Protein AF-A0A7W8NUA7-F1 (afdb_monomer)

Nearest PDB structures (foldseek):
  2x48-assembly1_A  TM=6.289E-01  e=4.827E-01  Sulfolobus islandicus rod-shaped virus 1
  8pd5-assembly1_A  TM=3.411E-01  e=4.342E-02  Strongylocentrotus purpuratus
  8pdv-assembly1_A  TM=3.428E-01  e=5.867E-02  Strongylocentrotus purpuratus
  3mdp-assembly1_A-2  TM=3.548E-01  e=7.464E-02  Geobacter metallireducens GS-15
  3dte-assembly1_A  TM=4.469E-01  e=8.179E+00  Deinococcus deserti

Solvent-accessible surface area (backbone atoms only — not comparable to full-atom values): 7812 Å² total; per-residue (Å²): 135,88,81,82,76,88,41,76,46,66,65,60,66,47,31,31,30,28,71,32,50,33,38,38,40,36,22,85,35,41,66,45,75,41,48,49,79,39,44,46,49,13,52,81,73,46,64,60,78,59,46,72,50,29,42,73,75,49,31,33,40,41,90,84,36,40,71,42,83,48,84,64,48,77,66,36,46,60,60,43,48,51,59,50,52,53,40,48,35,57,31,77,57,68,68,61,24,50,53,60,46,50,75,75,40,76,59,70,85,49,55,58,59,61,52,13,61,72,34,71,47,58,46,71,67,42,61,75,53,46,71,79,70,37,77,78,83,128

Organism: NCBI:txid1141878

Foldseek 3Di:
DDDDDWAFDDDLQAKKAWQAAWKWFQAPQGIQIDHHPAIRQGPVLADVVLCVNRHGDGMTGDVPIDMDGDHDDPVSRVVNRVSSLQSNLQTDDPLSSLVSVLVVDPLQPDDLVVSCVSSVHDSVSSVVNVVVSHDDDD

Structure (mmCIF, N/CA/C/O backbone):
data_AF-A0A7W8NUA7-F1
#
_entry.id   AF-A0A7W8NUA7-F1
#
loop_
_atom_site.group_PDB
_atom_site.id
_atom_site.type_symbol
_atom_site.label_atom_id
_atom_site.label_alt_id
_atom_site.label_comp_id
_atom_site.label_asym_id
_atom_site.label_entity_id
_atom_site.label_seq_id
_atom_site.pdbx_PDB_ins_code
_atom_site.Cartn_x
_atom_site.Cartn_y
_atom_site.Cartn_z
_atom_site.occupancy
_atom_site.B_iso_or_equiv
_atom_site.auth_seq_id
_atom_site.auth_comp_id
_atom_site.auth_asym_id
_atom_site.auth_atom_id
_atom_site.pdbx_PDB_model_num
ATOM 1 N N . MET A 1 1 ? 18.998 -2.560 30.517 1.00 49.78 1 MET A N 1
ATOM 2 C CA . MET A 1 1 ? 18.639 -2.975 29.144 1.00 49.78 1 MET A CA 1
ATOM 3 C C . MET A 1 1 ? 17.121 -2.958 29.058 1.00 49.78 1 MET A C 1
ATOM 5 O O . MET A 1 1 ? 16.488 -3.755 29.736 1.00 49.78 1 MET A O 1
ATOM 9 N N . ILE A 1 2 ? 16.536 -1.976 28.369 1.00 57.03 2 ILE A N 1
ATOM 10 C CA . ILE A 1 2 ? 15.077 -1.869 28.232 1.00 57.03 2 ILE A CA 1
ATOM 11 C C . ILE A 1 2 ? 14.683 -2.747 27.043 1.00 57.03 2 ILE A C 1
ATOM 13 O O . ILE A 1 2 ? 15.066 -2.461 25.914 1.00 57.03 2 ILE A O 1
ATOM 17 N N . TYR A 1 3 ? 13.970 -3.840 27.306 1.00 53.41 3 TYR A N 1
ATOM 18 C CA . TYR A 1 3 ? 13.372 -4.661 26.257 1.00 53.41 3 TYR A CA 1
ATOM 19 C C . TYR A 1 3 ? 12.053 -4.012 25.839 1.00 53.41 3 TYR A C 1
ATOM 21 O O . TYR A 1 3 ? 11.083 -4.022 26.597 1.00 53.41 3 TYR A O 1
ATOM 29 N N . HIS A 1 4 ? 12.012 -3.433 24.642 1.00 66.69 4 HIS A N 1
ATOM 30 C CA . HIS A 1 4 ? 10.757 -2.987 24.049 1.00 66.69 4 HIS A CA 1
ATOM 31 C C . HIS A 1 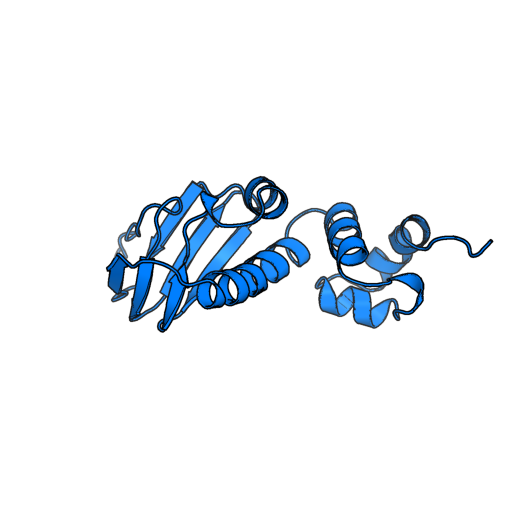4 ? 9.972 -4.228 23.606 1.00 66.69 4 HIS A C 1
ATOM 33 O O . HIS A 1 4 ? 10.395 -4.947 22.704 1.00 66.69 4 HIS A O 1
ATOM 39 N N . ARG A 1 5 ? 8.855 -4.523 24.283 1.00 77.88 5 ARG A N 1
ATOM 40 C CA . ARG A 1 5 ? 7.931 -5.584 23.859 1.00 77.88 5 ARG A CA 1
ATOM 41 C C . ARG A 1 5 ? 7.249 -5.167 22.558 1.00 77.88 5 ARG A C 1
ATOM 43 O O . ARG A 1 5 ? 6.735 -4.053 22.478 1.00 77.88 5 ARG A O 1
ATOM 50 N N . VAL A 1 6 ? 7.208 -6.083 21.592 1.00 83.81 6 VAL A N 1
ATOM 51 C CA . VAL A 1 6 ? 6.375 -5.952 20.390 1.00 83.81 6 VAL A CA 1
ATOM 52 C C . VAL A 1 6 ? 4.919 -5.796 20.829 1.00 83.81 6 VAL A C 1
ATOM 54 O O . VAL A 1 6 ? 4.435 -6.560 21.669 1.00 83.81 6 VAL A O 1
ATOM 57 N N . GLN A 1 7 ? 4.243 -4.779 20.300 1.00 91.50 7 GLN A N 1
ATOM 58 C CA . GLN A 1 7 ? 2.815 -4.560 20.502 1.00 91.50 7 GLN A CA 1
ATOM 59 C C . GLN A 1 7 ? 2.090 -4.971 19.224 1.00 91.50 7 GLN A C 1
ATOM 61 O O . GLN A 1 7 ? 2.269 -4.337 18.187 1.00 91.50 7 GLN A O 1
ATOM 66 N N . TYR A 1 8 ? 1.293 -6.035 19.300 1.00 94.31 8 TYR A N 1
ATOM 67 C CA . TYR A 1 8 ? 0.449 -6.464 18.187 1.00 94.31 8 TYR A CA 1
ATOM 68 C C . TYR A 1 8 ? -0.691 -5.466 17.967 1.00 94.31 8 TYR A C 1
ATOM 70 O O . TYR A 1 8 ? -1.241 -4.921 18.929 1.00 94.31 8 TYR A O 1
ATOM 78 N N . GLY A 1 9 ? -1.007 -5.206 16.702 1.00 94.75 9 GLY A N 1
ATOM 79 C CA . GLY A 1 9 ? -2.116 -4.347 16.302 1.00 94.75 9 GLY A CA 1
ATOM 80 C C . GLY A 1 9 ? -3.408 -5.120 16.015 1.00 94.75 9 GLY A C 1
ATOM 81 O O . GLY A 1 9 ? -3.515 -6.303 16.339 1.00 94.75 9 GLY A O 1
ATOM 82 N N . PRO A 1 10 ? -4.414 -4.444 15.429 1.00 96.06 10 PRO A N 1
ATOM 83 C CA . PRO A 1 10 ? -5.658 -5.068 14.977 1.00 96.06 10 PRO A CA 1
ATOM 84 C C . PRO A 1 10 ? -5.435 -6.103 13.868 1.00 96.06 10 PRO A C 1
ATOM 86 O O . PRO A 1 10 ? -4.440 -6.037 13.146 1.00 96.06 10 PRO A O 1
ATOM 89 N N . ASP A 1 11 ? -6.390 -7.012 13.675 1.00 96.44 11 ASP A N 1
ATOM 90 C CA . ASP A 1 11 ? -6.373 -7.903 12.514 1.00 96.44 11 ASP A CA 1
ATOM 91 C C . ASP A 1 11 ? -6.401 -7.077 11.216 1.00 96.44 11 ASP A C 1
ATOM 93 O O . ASP A 1 11 ? -7.219 -6.169 11.053 1.00 96.44 11 ASP A O 1
ATOM 97 N N . ALA A 1 12 ? -5.493 -7.378 10.286 1.00 95.94 12 ALA A N 1
ATOM 98 C CA . ALA A 1 12 ? -5.426 -6.705 8.996 1.00 95.94 12 ALA A CA 1
ATOM 99 C C . ALA A 1 12 ? -6.629 -7.040 8.094 1.00 95.94 12 ALA A C 1
ATOM 101 O O . ALA A 1 12 ? -6.848 -6.344 7.100 1.00 95.94 12 ALA A O 1
ATOM 102 N N . SER A 1 13 ? -7.422 -8.073 8.399 1.00 96.38 13 SER A N 1
ATOM 103 C CA . SER A 1 13 ? -8.692 -8.318 7.709 1.00 96.38 13 SER A CA 1
ATOM 104 C C . SER A 1 13 ? -9.778 -7.318 8.076 1.00 96.38 13 SER A C 1
ATOM 106 O O . SER A 1 13 ? -10.701 -7.120 7.284 1.00 96.38 13 SER A O 1
ATOM 108 N N . ASP A 1 14 ? -9.659 -6.688 9.243 1.00 97.00 14 ASP A N 1
ATOM 109 C CA . ASP A 1 14 ? -10.693 -5.842 9.816 1.00 97.00 14 ASP A CA 1
ATOM 110 C C . ASP A 1 14 ? -10.426 -4.363 9.539 1.00 97.00 14 ASP A C 1
ATOM 112 O O . ASP A 1 14 ? -9.289 -3.917 9.376 1.00 97.00 14 ASP A O 1
ATOM 116 N N . SER A 1 15 ? -11.502 -3.581 9.496 1.00 97.81 15 SER A N 1
ATOM 117 C CA . SER A 1 15 ? -11.422 -2.138 9.293 1.00 97.81 15 SER A CA 1
ATOM 118 C C . SER A 1 15 ? -11.127 -1.412 10.610 1.00 97.81 15 SER A C 1
ATOM 120 O O . SER A 1 15 ? -11.810 -1.615 11.620 1.00 97.81 15 SER A O 1
ATOM 122 N N . PHE A 1 16 ? -10.127 -0.531 10.605 1.00 98.31 16 PHE A N 1
ATOM 123 C CA . PHE A 1 16 ? -9.749 0.271 11.767 1.00 98.31 16 PHE A CA 1
ATOM 124 C C . PHE A 1 16 ? -9.151 1.624 11.378 1.00 98.31 16 PHE A C 1
ATOM 126 O O . PHE A 1 16 ? -8.553 1.797 10.321 1.00 98.31 16 PHE A O 1
ATOM 133 N N . MET A 1 17 ? -9.255 2.590 12.286 1.00 98.19 17 MET A N 1
ATOM 134 C CA . MET A 1 17 ? -8.611 3.895 12.182 1.00 98.19 17 MET A CA 1
ATOM 135 C C . MET A 1 17 ? -7.411 3.967 13.120 1.00 98.19 17 MET A C 1
ATOM 137 O O . MET A 1 17 ? -7.497 3.561 14.283 1.00 98.19 17 MET A O 1
ATOM 141 N N . VAL A 1 18 ? -6.310 4.548 12.650 1.00 98.12 18 VAL A N 1
ATOM 142 C CA . VAL A 1 18 ? -5.180 4.918 13.506 1.00 98.12 18 VAL A CA 1
ATOM 143 C C . VAL A 1 18 ? -5.508 6.242 14.193 1.00 98.12 18 VAL A C 1
ATOM 145 O O . VAL A 1 18 ? -5.506 7.300 13.572 1.00 98.12 18 VAL A O 1
ATOM 148 N N . VAL A 1 19 ? -5.806 6.201 15.490 1.00 98.06 19 VAL A N 1
ATOM 149 C CA . VAL A 1 19 ? -6.134 7.391 16.294 1.00 98.06 19 VAL A CA 1
ATOM 150 C C . VAL A 1 19 ? -4.866 8.163 16.660 1.00 98.06 19 VAL A C 1
ATOM 152 O O . VAL A 1 19 ? -4.851 9.390 16.656 1.00 98.06 19 VAL A O 1
ATOM 155 N N . GLN A 1 20 ? -3.796 7.445 16.999 1.00 98.00 20 GLN A N 1
ATOM 156 C CA . GLN A 1 20 ? -2.528 8.018 17.443 1.00 98.00 20 GLN A CA 1
ATOM 157 C C . GLN A 1 20 ? -1.373 7.085 17.074 1.00 98.00 20 GLN A C 1
ATOM 159 O O . GLN A 1 20 ? -1.548 5.868 17.065 1.00 98.00 20 GLN A O 1
ATOM 164 N N . GLY A 1 21 ? -0.187 7.650 16.832 1.00 96.81 21 GLY A N 1
ATOM 165 C CA . GLY A 1 21 ? 1.020 6.885 16.518 1.00 96.81 21 GLY A CA 1
ATOM 166 C C . GLY A 1 21 ? 1.004 6.332 15.095 1.00 96.81 21 GLY A C 1
ATOM 167 O O . GLY A 1 21 ? 0.539 7.003 14.172 1.00 96.81 21 GLY A O 1
ATOM 168 N N . MET A 1 22 ? 1.554 5.130 14.922 1.00 97.69 22 MET A N 1
ATOM 169 C CA . MET A 1 22 ? 1.622 4.427 13.644 1.00 97.69 22 MET A 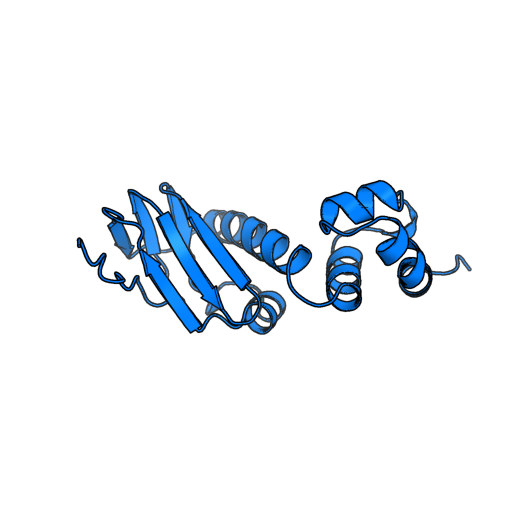CA 1
ATOM 170 C C . MET A 1 22 ? 1.272 2.947 13.805 1.00 97.69 22 MET A C 1
ATOM 172 O O . MET A 1 22 ? 1.547 2.339 14.844 1.00 97.69 22 MET A O 1
ATOM 176 N N . VAL A 1 23 ? 0.720 2.370 12.742 1.00 97.81 23 VAL A N 1
ATOM 177 C CA . VAL A 1 23 ? 0.526 0.926 12.581 1.00 97.81 23 VAL A CA 1
ATOM 178 C C . VAL A 1 23 ? 1.361 0.457 11.399 1.00 97.81 23 VAL A C 1
ATOM 180 O O . VAL A 1 23 ? 1.312 1.064 10.332 1.00 97.81 23 VAL A O 1
ATOM 183 N N . ALA A 1 24 ? 2.125 -0.612 11.578 1.00 97.38 24 ALA A N 1
ATOM 184 C CA . ALA A 1 24 ? 2.805 -1.311 10.500 1.00 97.38 24 ALA A CA 1
ATOM 185 C C . ALA A 1 24 ? 2.009 -2.570 10.153 1.00 97.38 24 ALA A C 1
ATOM 187 O O . ALA A 1 24 ? 1.818 -3.428 11.010 1.00 97.38 24 ALA A O 1
ATOM 188 N N . LEU A 1 25 ? 1.547 -2.680 8.912 1.00 97.31 25 LEU A N 1
ATOM 189 C CA . LEU A 1 25 ? 0.988 -3.904 8.348 1.00 97.31 25 LEU A CA 1
ATOM 190 C C . LEU A 1 25 ? 2.120 -4.659 7.664 1.00 97.31 25 LEU A C 1
ATOM 192 O O . LEU A 1 25 ? 2.721 -4.141 6.722 1.00 97.31 25 LEU A O 1
ATOM 196 N N . ILE A 1 26 ? 2.440 -5.845 8.162 1.00 95.69 26 ILE A N 1
ATOM 197 C CA . ILE A 1 26 ? 3.622 -6.608 7.770 1.00 95.69 26 ILE A CA 1
ATOM 198 C C . ILE A 1 26 ? 3.169 -7.810 6.958 1.00 95.69 26 ILE A C 1
ATOM 200 O O . ILE A 1 26 ? 2.372 -8.620 7.429 1.00 95.69 26 ILE A O 1
ATOM 204 N N . GLY A 1 27 ? 3.700 -7.934 5.749 1.00 94.00 27 GLY A N 1
ATOM 205 C CA . GLY A 1 27 ? 3.559 -9.119 4.921 1.00 94.00 27 GLY A CA 1
ATOM 206 C C . GLY A 1 27 ? 4.874 -9.514 4.265 1.00 94.00 27 GLY A C 1
ATOM 207 O O . GLY A 1 27 ? 5.858 -8.770 4.311 1.00 94.00 27 GLY A O 1
ATOM 208 N N . GLU A 1 28 ? 4.897 -10.690 3.644 1.00 90.44 28 GLU A N 1
ATOM 209 C CA . GLU A 1 28 ? 6.095 -11.206 2.964 1.00 90.44 28 GLU A CA 1
ATOM 210 C C . GLU A 1 28 ? 6.524 -10.304 1.798 1.00 90.44 28 GLU A C 1
ATOM 212 O O . GLU A 1 28 ? 7.715 -10.109 1.546 1.00 90.44 28 GLU A O 1
ATOM 217 N N . GLY A 1 29 ? 5.550 -9.684 1.129 1.00 88.19 29 GLY A N 1
ATOM 218 C CA . GLY A 1 29 ? 5.775 -8.724 0.056 1.00 88.19 29 GLY A CA 1
ATOM 219 C C . GLY A 1 29 ? 6.184 -7.335 0.530 1.00 88.19 29 GLY A C 1
ATOM 220 O O . GLY A 1 29 ? 6.495 -6.484 -0.301 1.00 88.19 29 GLY A O 1
ATOM 221 N N . GLY A 1 30 ? 6.193 -7.064 1.836 1.00 91.38 30 GLY A N 1
ATOM 222 C CA . GLY A 1 30 ? 6.664 -5.808 2.409 1.00 91.38 30 GLY A CA 1
ATOM 223 C C . GLY A 1 30 ? 5.762 -5.245 3.500 1.00 91.38 30 GLY A C 1
ATOM 224 O O . GLY A 1 30 ? 4.816 -5.875 3.965 1.00 91.38 30 GLY A O 1
ATOM 225 N N . THR A 1 31 ? 6.079 -4.022 3.921 1.00 94.69 31 THR A N 1
ATOM 226 C CA . THR A 1 31 ? 5.404 -3.360 5.039 1.00 94.69 31 THR A CA 1
ATOM 227 C C . THR A 1 31 ? 4.681 -2.109 4.572 1.00 94.69 31 THR A C 1
ATOM 229 O O . THR A 1 31 ? 5.287 -1.241 3.948 1.00 94.69 31 THR A O 1
ATOM 232 N N . VAL A 1 32 ? 3.399 -1.990 4.916 1.00 96.19 32 VAL A N 1
ATOM 233 C CA . VAL A 1 32 ? 2.616 -0.763 4.733 1.00 96.19 32 VAL A CA 1
ATOM 234 C C . VAL A 1 32 ? 2.508 -0.056 6.077 1.00 96.19 32 VAL A C 1
ATOM 236 O O . VAL A 1 32 ? 2.023 -0.630 7.049 1.00 96.19 32 VAL A O 1
ATOM 239 N N . THR A 1 33 ? 2.941 1.200 6.138 1.00 96.50 33 THR A N 1
ATOM 240 C CA . THR A 1 33 ? 2.884 2.000 7.368 1.00 96.50 33 THR A CA 1
ATOM 241 C C . THR A 1 33 ? 1.730 2.989 7.309 1.00 96.50 33 THR A C 1
ATOM 243 O O . THR A 1 33 ? 1.633 3.788 6.378 1.00 96.50 33 THR A O 1
ATOM 246 N N . LEU A 1 34 ? 0.884 2.967 8.336 1.00 96.94 34 LEU A N 1
ATOM 247 C CA . LEU A 1 34 ? -0.293 3.813 8.476 1.00 96.94 34 LEU A CA 1
ATOM 248 C C . LEU A 1 34 ? -0.082 4.804 9.631 1.00 96.94 34 LEU A C 1
ATOM 250 O O . LEU A 1 34 ? -0.034 4.382 10.791 1.00 96.94 34 LEU A O 1
ATOM 254 N N . PRO A 1 35 ? 0.072 6.109 9.357 1.00 97.44 35 PRO A N 1
ATOM 255 C CA . PRO A 1 35 ? 0.118 7.126 10.401 1.00 97.44 35 PRO A CA 1
ATOM 256 C C . PRO A 1 35 ? -1.272 7.434 10.974 1.00 97.44 35 PRO A C 1
ATOM 258 O O . PRO A 1 35 ? -2.301 7.064 10.407 1.00 97.44 35 PRO A O 1
ATOM 261 N N . ALA A 1 36 ? -1.293 8.158 12.095 1.00 97.56 36 ALA A N 1
ATOM 262 C CA . ALA A 1 36 ? -2.516 8.697 12.682 1.00 97.56 36 ALA A CA 1
ATOM 263 C C . ALA A 1 36 ? -3.374 9.461 11.656 1.00 97.56 36 ALA A C 1
ATOM 265 O O . ALA A 1 36 ? -2.858 10.204 10.821 1.00 97.56 36 ALA A O 1
ATOM 266 N N . GLY A 1 37 ? -4.690 9.278 11.748 1.00 96.50 37 GLY A N 1
ATOM 267 C CA . GLY A 1 37 ? -5.682 9.827 10.824 1.00 96.50 37 GLY A CA 1
ATOM 268 C C . GLY A 1 37 ? -5.986 8.935 9.619 1.00 96.50 37 GLY A C 1
ATOM 269 O O . GLY A 1 37 ? -6.953 9.206 8.915 1.00 96.50 37 GLY A O 1
ATOM 270 N N . ILE A 1 38 ? -5.212 7.870 9.383 1.00 97.12 38 ILE A N 1
ATOM 271 C CA . ILE A 1 38 ? -5.481 6.928 8.292 1.00 97.12 38 ILE A CA 1
ATOM 272 C C . ILE A 1 38 ? -6.442 5.831 8.742 1.00 97.12 38 ILE A C 1
ATOM 274 O O . ILE A 1 38 ? -6.334 5.285 9.844 1.00 97.12 38 ILE A O 1
ATOM 278 N N . VAL A 1 39 ? -7.366 5.497 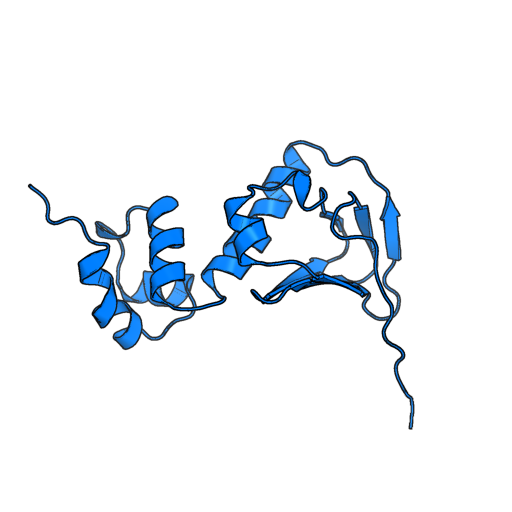7.845 1.00 98.00 39 VAL A N 1
ATOM 279 C CA . VAL A 1 39 ? -8.249 4.340 7.948 1.00 98.00 39 VAL A CA 1
ATOM 280 C C . VAL A 1 39 ? -7.675 3.205 7.109 1.00 98.00 39 VAL A C 1
ATOM 282 O O . VAL A 1 39 ? -7.399 3.367 5.922 1.00 98.00 39 VAL A O 1
ATOM 285 N N . TRP A 1 40 ? -7.505 2.046 7.736 1.00 97.88 40 TRP A N 1
ATOM 286 C CA . TRP A 1 40 ? -7.342 0.782 7.040 1.00 97.88 40 TRP A CA 1
ATOM 287 C C . TRP A 1 40 ? -8.725 0.172 6.810 1.00 97.88 40 TRP A C 1
ATOM 289 O O . TRP A 1 40 ? -9.431 -0.075 7.787 1.00 97.88 40 TRP A O 1
ATOM 299 N N . PRO A 1 41 ? -9.132 -0.097 5.561 1.00 97.69 41 PRO A N 1
ATOM 300 C CA . PRO A 1 41 ? -10.471 -0.598 5.268 1.00 97.69 41 PRO A CA 1
ATOM 301 C C . PRO A 1 41 ? -10.637 -2.108 5.490 1.00 97.69 41 PRO A C 1
ATOM 303 O O . PRO A 1 41 ? -11.728 -2.637 5.285 1.00 97.69 41 PRO A O 1
ATOM 306 N N . GLY A 1 42 ? -9.571 -2.804 5.891 1.00 97.12 42 GLY A N 1
ATOM 307 C CA . GLY A 1 42 ? -9.501 -4.261 5.888 1.00 97.12 42 GLY A CA 1
ATOM 308 C C . GLY A 1 42 ? -8.988 -4.791 4.548 1.00 97.12 42 GLY A C 1
ATOM 309 O O . GLY A 1 42 ? -9.351 -4.299 3.477 1.00 97.12 42 GLY A O 1
ATOM 310 N N . SER A 1 43 ? -8.146 -5.823 4.592 1.00 96.31 43 SER A N 1
ATOM 311 C CA . SER A 1 43 ? -7.501 -6.394 3.400 1.00 96.31 43 SER A CA 1
ATOM 312 C C . SER A 1 43 ? -8.507 -6.887 2.357 1.00 96.31 43 SER A C 1
ATOM 314 O O . SER A 1 43 ? -8.291 -6.733 1.160 1.00 96.31 43 SER A O 1
ATOM 316 N N . ARG A 1 44 ? -9.656 -7.408 2.798 1.00 95.25 44 ARG A N 1
ATOM 317 C CA . ARG A 1 44 ? -10.719 -7.919 1.915 1.00 95.25 44 ARG A CA 1
ATOM 318 C C . ARG A 1 44 ? -11.422 -6.840 1.095 1.00 95.25 44 ARG A C 1
ATOM 320 O O . ARG A 1 44 ? -12.090 -7.173 0.123 1.00 95.25 44 ARG A O 1
ATOM 327 N N . ALA A 1 45 ? -11.317 -5.578 1.501 1.00 95.38 45 ALA A N 1
ATOM 328 C CA . ALA A 1 45 ? -11.932 -4.466 0.790 1.00 95.38 45 ALA A CA 1
ATOM 329 C C . ALA A 1 45 ? -11.005 -3.872 -0.288 1.00 95.38 45 ALA A C 1
ATOM 331 O O . ALA A 1 45 ? -11.438 -3.046 -1.090 1.00 95.38 45 ALA A O 1
ATOM 332 N N . LEU A 1 46 ? -9.738 -4.295 -0.324 1.00 94.62 46 LEU A N 1
ATOM 333 C CA . LEU A 1 46 ? -8.753 -3.869 -1.312 1.00 94.62 46 LEU A CA 1
ATOM 334 C C . LEU A 1 46 ? -8.698 -4.841 -2.504 1.00 94.62 46 LEU A C 1
ATOM 336 O O . LEU A 1 46 ? -9.110 -5.996 -2.379 1.00 94.62 46 LEU A O 1
ATOM 340 N N . PRO A 1 47 ? -8.167 -4.408 -3.665 1.00 93.06 47 PRO A N 1
ATOM 341 C CA . PRO A 1 47 ? -7.959 -5.295 -4.806 1.00 93.06 47 PRO A CA 1
ATOM 342 C C . PRO A 1 47 ? -7.139 -6.533 -4.422 1.00 93.06 47 PRO A C 1
ATOM 344 O O . PRO A 1 47 ? -6.038 -6.405 -3.878 1.00 93.06 47 PRO A O 1
ATOM 347 N N . SER A 1 48 ? -7.648 -7.727 -4.744 1.00 92.25 48 SER A N 1
ATOM 348 C CA . SER A 1 48 ? -6.988 -8.994 -4.396 1.00 92.25 48 SER A CA 1
ATOM 349 C C . SER A 1 48 ? -5.578 -9.077 -4.972 1.00 92.25 48 SER A C 1
ATOM 351 O O . SER A 1 48 ? -4.662 -9.481 -4.271 1.00 92.25 48 SER A O 1
ATOM 353 N N . SER A 1 49 ? -5.370 -8.563 -6.188 1.00 89.44 49 SER A N 1
ATOM 354 C CA . SER A 1 49 ? -4.053 -8.516 -6.825 1.00 89.44 49 SER A CA 1
ATOM 355 C C . SER A 1 49 ? -3.003 -7.776 -5.995 1.00 89.44 49 SER A C 1
ATOM 357 O O . SER A 1 49 ? -1.839 -8.156 -6.040 1.00 89.44 49 SER A O 1
ATOM 359 N N . LEU A 1 50 ? -3.378 -6.745 -5.231 1.00 90.50 50 LEU A N 1
ATOM 360 C CA . LEU A 1 50 ? -2.457 -6.036 -4.337 1.00 90.50 50 LEU A CA 1
ATOM 361 C C . LEU A 1 50 ? -2.223 -6.816 -3.038 1.00 90.50 50 LEU A C 1
ATOM 363 O O . LEU A 1 50 ? -1.105 -6.840 -2.524 1.00 90.50 50 LEU A O 1
ATOM 367 N N . MET A 1 51 ? -3.262 -7.460 -2.504 1.00 93.94 51 MET A N 1
ATOM 368 C CA . MET A 1 51 ? -3.164 -8.234 -1.262 1.00 93.94 51 MET A CA 1
ATOM 369 C C . MET A 1 51 ? -2.380 -9.534 -1.444 1.00 93.94 51 MET A C 1
ATOM 371 O O . MET A 1 51 ? -1.564 -9.860 -0.586 1.00 93.94 51 MET A O 1
ATOM 375 N N . ASP A 1 52 ? -2.549 -10.214 -2.577 1.00 91.88 52 ASP A N 1
ATOM 376 C CA . ASP A 1 52 ? -1.794 -11.416 -2.951 1.00 91.88 52 ASP A CA 1
ATOM 377 C C . ASP A 1 52 ? -0.292 -11.130 -3.076 1.00 91.88 52 ASP A C 1
ATOM 379 O O . ASP A 1 52 ? 0.537 -12.015 -2.867 1.00 91.88 52 ASP A O 1
ATOM 383 N N . GLN A 1 53 ? 0.063 -9.884 -3.405 1.00 89.62 53 GLN A N 1
ATOM 384 C CA . GLN A 1 53 ? 1.448 -9.430 -3.489 1.00 89.62 53 GLN A CA 1
ATOM 385 C C . GLN A 1 53 ? 2.013 -9.043 -2.131 1.00 89.62 53 GLN A C 1
ATOM 387 O O . GLN A 1 53 ? 3.146 -9.398 -1.832 1.00 89.62 53 GLN A O 1
ATOM 392 N N . LEU A 1 54 ? 1.250 -8.314 -1.310 1.00 91.50 54 LEU A N 1
ATOM 393 C CA . LEU A 1 54 ? 1.701 -7.945 0.030 1.00 91.50 54 LEU A CA 1
ATOM 394 C C . LEU A 1 54 ? 1.805 -9.154 0.959 1.00 91.50 54 LEU A C 1
ATOM 396 O O . LEU A 1 54 ? 2.725 -9.188 1.770 1.00 91.50 54 LEU A O 1
ATOM 400 N N . GLN A 1 55 ? 0.887 -10.120 0.842 1.00 93.00 55 GLN A N 1
ATOM 401 C CA . GLN A 1 55 ? 0.802 -11.303 1.706 1.00 93.00 55 GLN A CA 1
ATOM 402 C C . GLN A 1 55 ? 0.850 -10.917 3.187 1.00 93.00 55 GLN A C 1
ATOM 404 O O . GLN A 1 55 ? 1.751 -11.313 3.925 1.00 93.00 55 GLN A O 1
ATOM 409 N N . LEU A 1 56 ? -0.089 -10.055 3.595 1.00 94.38 56 LEU A N 1
ATOM 410 C CA . LEU A 1 56 ? -0.161 -9.545 4.963 1.00 94.38 56 LEU A CA 1
ATOM 411 C C . LEU A 1 56 ? -0.304 -10.701 5.958 1.00 94.38 56 LEU A C 1
ATOM 413 O O . LEU A 1 56 ? -1.228 -11.505 5.852 1.00 94.38 56 LEU A O 1
ATOM 417 N N . ALA A 1 57 ? 0.604 -10.746 6.926 1.00 94.00 57 ALA A N 1
ATOM 418 C CA . ALA A 1 57 ? 0.671 -11.771 7.957 1.00 94.00 57 ALA A CA 1
ATOM 419 C C . ALA A 1 57 ? 0.237 -11.225 9.320 1.00 94.00 57 ALA A C 1
ATOM 421 O O . ALA A 1 57 ? -0.501 -11.884 10.047 1.00 94.00 57 ALA A O 1
ATOM 422 N N . GLU A 1 58 ? 0.676 -10.014 9.669 1.00 95.38 58 GLU A N 1
ATOM 423 C CA . GLU A 1 58 ? 0.387 -9.421 10.973 1.00 95.38 58 GLU A CA 1
ATOM 424 C C . GLU A 1 58 ? 0.369 -7.891 10.934 1.00 95.38 58 GLU A C 1
ATOM 426 O O . GLU A 1 58 ? 0.746 -7.253 9.947 1.00 95.38 58 GLU A O 1
ATOM 431 N N . SER A 1 59 ? -0.051 -7.290 12.046 1.00 97.25 59 SER A N 1
ATOM 432 C CA . SER A 1 59 ? 0.092 -5.861 12.280 1.00 97.25 59 SER A CA 1
ATOM 433 C C . SER A 1 59 ? 0.813 -5.587 13.597 1.00 97.25 59 SER A C 1
ATOM 435 O O . SER A 1 59 ? 0.672 -6.312 14.586 1.00 97.25 59 SER A O 1
ATOM 437 N N . GLN A 1 60 ? 1.588 -4.507 13.616 1.00 97.56 60 GLN A N 1
ATOM 438 C CA . GLN A 1 60 ? 2.321 -4.047 14.787 1.00 97.56 60 GLN A CA 1
ATOM 439 C C . GLN A 1 60 ? 2.042 -2.570 15.056 1.00 97.56 60 GLN A C 1
ATOM 441 O O . GLN A 1 60 ? 1.845 -1.767 14.144 1.00 97.56 60 GLN A O 1
ATOM 446 N N . LEU A 1 61 ? 2.046 -2.208 16.332 1.00 97.31 61 LEU A N 1
ATOM 447 C CA . LEU A 1 61 ? 1.826 -0.855 16.819 1.00 97.31 61 LEU A CA 1
ATOM 448 C C . LEU A 1 61 ? 3.157 -0.205 17.194 1.00 97.31 61 LEU A C 1
ATOM 450 O O . LEU A 1 61 ? 3.987 -0.804 17.880 1.00 97.31 61 LEU A O 1
ATOM 454 N N . SER A 1 62 ? 3.344 1.058 16.808 1.00 96.25 62 SER A N 1
ATOM 455 C CA . SER A 1 62 ? 4.408 1.873 17.395 1.00 96.25 62 SER A CA 1
ATOM 456 C C . SER A 1 62 ? 4.122 2.136 18.878 1.00 96.25 62 SER A C 1
ATOM 458 O O . SER A 1 62 ? 2.963 2.170 19.294 1.00 96.25 62 SER A O 1
ATOM 460 N N . ALA A 1 63 ? 5.151 2.432 19.673 1.00 93.56 63 ALA A N 1
ATOM 461 C CA . ALA A 1 63 ? 4.969 2.773 21.084 1.00 93.56 63 ALA A CA 1
ATOM 462 C C . ALA A 1 63 ? 3.971 3.937 21.268 1.00 93.56 63 ALA A C 1
ATOM 464 O O . ALA A 1 63 ? 4.136 5.008 20.685 1.00 93.56 63 ALA A O 1
ATOM 465 N N . GLY A 1 64 ? 2.932 3.716 22.079 1.00 92.25 64 GLY A N 1
ATOM 466 C CA . GLY A 1 64 ? 1.880 4.707 22.334 1.00 92.25 64 GLY A CA 1
ATOM 467 C C . GLY A 1 64 ? 0.849 4.853 21.209 1.00 92.25 64 GLY A C 1
ATOM 468 O O . GLY A 1 64 ? 0.034 5.777 21.262 1.00 92.25 64 GLY A O 1
ATOM 469 N N . ALA A 1 65 ? 0.864 3.974 20.201 1.00 96.69 65 ALA A N 1
ATOM 470 C CA . ALA A 1 65 ? -0.163 3.978 19.171 1.00 96.69 65 ALA A CA 1
ATOM 471 C C . ALA A 1 65 ? -1.520 3.536 19.724 1.00 96.69 65 ALA A C 1
ATOM 473 O O . ALA A 1 65 ? -1.621 2.731 20.652 1.00 96.69 65 ALA A O 1
ATOM 474 N N . ARG A 1 66 ? -2.580 4.077 19.126 1.00 97.50 66 ARG A N 1
ATOM 475 C CA . ARG A 1 66 ? -3.965 3.737 19.444 1.00 97.50 66 ARG A CA 1
ATOM 476 C C . ARG A 1 66 ? -4.741 3.564 18.157 1.00 97.50 66 ARG A C 1
ATOM 478 O O . ARG A 1 66 ? -4.630 4.392 17.254 1.00 97.50 66 ARG A O 1
ATOM 485 N N . THR A 1 67 ? -5.568 2.533 18.114 1.00 98.06 67 THR A N 1
ATOM 486 C CA . THR A 1 67 ? -6.499 2.277 17.019 1.00 98.06 67 THR A CA 1
ATOM 487 C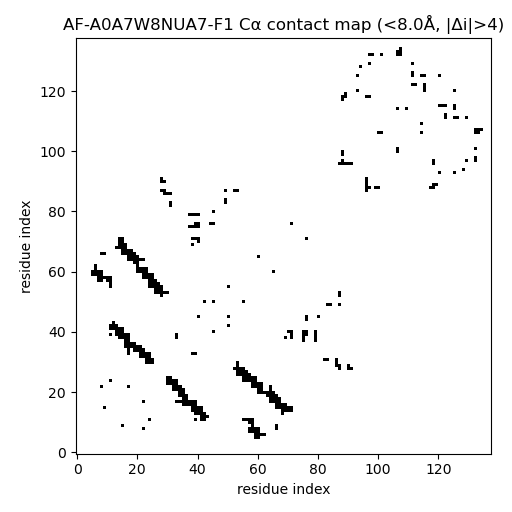 C . THR A 1 67 ? -7.928 2.238 17.543 1.00 98.06 67 THR A C 1
ATOM 489 O O . THR A 1 67 ? -8.164 2.091 18.745 1.00 98.06 67 THR A O 1
ATOM 492 N N . ALA A 1 68 ? -8.886 2.402 16.640 1.00 98.00 68 ALA A N 1
ATOM 493 C CA . ALA A 1 68 ? -10.298 2.200 16.920 1.00 98.00 68 ALA A CA 1
ATOM 494 C C . ALA A 1 68 ? -10.936 1.422 15.762 1.00 98.00 68 ALA A C 1
ATOM 496 O O . ALA A 1 68 ? -10.638 1.744 14.609 1.00 98.00 68 ALA A O 1
ATOM 497 N N . PRO A 1 69 ? -11.816 0.440 16.031 1.00 97.56 69 PRO A N 1
ATOM 498 C CA . PRO A 1 69 ? -12.658 -0.139 14.992 1.00 97.56 69 PRO A CA 1
ATOM 499 C C . PRO A 1 69 ? -13.446 0.966 14.285 1.00 97.56 69 PRO A C 1
ATOM 501 O O . PRO A 1 69 ? -13.956 1.881 14.938 1.00 97.56 69 PRO A O 1
ATOM 504 N N . CYS A 1 70 ? -13.550 0.895 12.963 1.00 95.75 70 CYS A N 1
ATOM 505 C CA . CYS A 1 70 ? -14.336 1.852 12.191 1.00 95.75 70 CYS A CA 1
ATOM 506 C C . CYS A 1 70 ? -14.947 1.191 10.956 1.00 95.75 70 CYS A C 1
ATOM 508 O O . CYS A 1 70 ? -14.518 0.120 10.532 1.00 95.75 70 CYS A O 1
ATOM 510 N N . SER A 1 71 ? -15.938 1.845 10.358 1.00 96.12 71 SER A N 1
ATOM 511 C CA . SER A 1 71 ? -16.451 1.475 9.040 1.00 96.12 71 SER A CA 1
ATOM 512 C C . SER A 1 71 ? -15.803 2.370 7.992 1.00 96.12 71 SER A C 1
ATOM 514 O O . SER A 1 71 ? -16.000 3.583 8.025 1.00 96.12 71 SER A O 1
ATOM 516 N N . ALA A 1 72 ? -15.026 1.781 7.084 1.00 96.25 72 ALA A N 1
ATOM 517 C CA . ALA A 1 72 ? -14.395 2.524 6.004 1.00 96.25 72 ALA A CA 1
ATOM 518 C C . ALA A 1 72 ? -15.423 3.048 4.996 1.00 96.25 72 ALA A C 1
ATOM 520 O O . ALA A 1 72 ? -16.357 2.351 4.592 1.00 96.25 72 ALA A O 1
ATOM 521 N N . THR A 1 73 ? -15.228 4.290 4.574 1.00 97.06 73 THR A N 1
ATOM 522 C CA . THR A 1 73 ? -15.982 4.924 3.494 1.00 97.06 73 THR A CA 1
ATOM 523 C C . THR A 1 73 ? -15.350 4.608 2.130 1.00 97.06 73 THR A C 1
ATOM 525 O O . THR A 1 73 ? -14.189 4.195 2.063 1.00 97.06 73 THR A O 1
ATOM 528 N N . PRO A 1 74 ? -16.050 4.861 1.006 1.00 95.75 74 PRO A N 1
ATOM 529 C CA . PRO A 1 74 ? -15.441 4.784 -0.325 1.00 95.75 74 PRO A CA 1
ATOM 530 C C . PRO A 1 74 ? -14.174 5.636 -0.461 1.00 95.75 74 PRO A C 1
ATOM 532 O O . PRO A 1 74 ? -13.215 5.231 -1.111 1.00 95.75 74 PRO A O 1
ATOM 535 N N . ARG A 1 75 ? -14.134 6.790 0.214 1.00 94.94 75 ARG A N 1
ATOM 536 C CA . ARG A 1 75 ? -12.956 7.653 0.209 1.00 94.94 75 ARG A CA 1
ATOM 537 C C . ARG A 1 75 ? -11.775 7.025 0.950 1.00 94.94 75 ARG A C 1
ATOM 539 O O . ARG A 1 75 ? -10.642 7.160 0.500 1.00 94.94 75 ARG A O 1
ATOM 546 N N . ASP A 1 76 ? -12.030 6.329 2.054 1.00 96.44 76 ASP A N 1
ATOM 547 C CA . ASP A 1 76 ? -10.982 5.639 2.814 1.00 96.44 76 ASP A CA 1
ATOM 548 C C . ASP A 1 76 ? -10.354 4.503 2.003 1.00 96.44 76 ASP A C 1
ATOM 550 O O . ASP A 1 76 ? -9.144 4.302 2.058 1.00 96.44 76 ASP A O 1
ATOM 554 N N . LEU A 1 77 ? -11.158 3.811 1.189 1.00 95.38 77 LEU A N 1
ATOM 555 C CA . LEU A 1 77 ? -10.672 2.797 0.252 1.00 95.38 77 LEU A CA 1
ATOM 556 C C . LEU A 1 77 ? -9.700 3.398 -0.768 1.00 95.38 77 LEU A C 1
ATOM 558 O O . LEU A 1 77 ? -8.586 2.901 -0.912 1.00 95.38 77 LEU A O 1
ATOM 562 N N . GLU A 1 78 ? -10.084 4.492 -1.430 1.00 93.12 78 GLU A N 1
ATOM 563 C CA . GLU A 1 78 ? -9.210 5.196 -2.381 1.00 93.12 78 GLU A CA 1
ATOM 564 C C . GLU A 1 78 ? -7.889 5.625 -1.729 1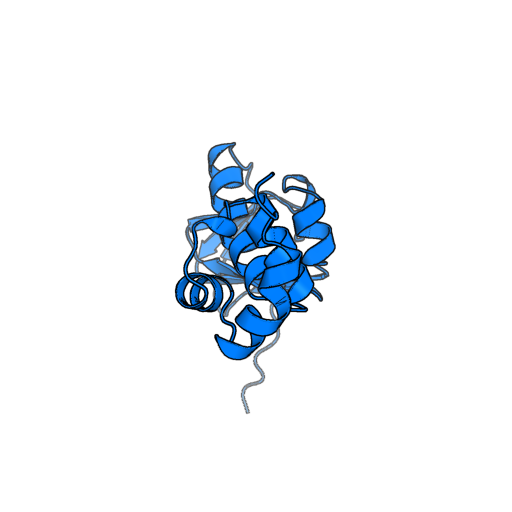.00 93.12 78 GLU A C 1
ATOM 566 O O . GLU A 1 78 ? -6.810 5.439 -2.297 1.00 93.12 78 GLU A O 1
ATOM 571 N N . VAL A 1 79 ? -7.973 6.180 -0.516 1.00 94.06 79 VAL A N 1
ATOM 572 C CA . VAL A 1 79 ? -6.807 6.642 0.243 1.00 94.06 79 VAL A CA 1
ATOM 573 C C . VAL A 1 79 ? -5.909 5.477 0.650 1.00 94.06 79 VAL A C 1
ATOM 575 O O . VAL A 1 79 ? -4.692 5.626 0.589 1.00 94.06 79 VAL A O 1
ATOM 578 N N . ALA A 1 80 ? -6.469 4.327 1.031 1.00 94.06 80 ALA A N 1
ATOM 579 C CA . ALA A 1 80 ? -5.708 3.151 1.448 1.00 94.06 80 ALA A CA 1
ATOM 580 C C . ALA A 1 80 ? -5.066 2.393 0.275 1.00 94.06 80 ALA A C 1
ATOM 582 O O . ALA A 1 80 ? -3.986 1.822 0.437 1.00 94.06 80 ALA A O 1
ATOM 583 N N . VAL A 1 81 ? -5.674 2.421 -0.916 1.00 94.19 81 VAL A N 1
ATOM 584 C CA . VAL A 1 81 ? -5.090 1.814 -2.125 1.00 94.19 81 VAL A CA 1
ATOM 585 C C . VAL A 1 81 ? -3.766 2.487 -2.492 1.00 94.19 81 VAL A C 1
ATOM 587 O O . VAL A 1 81 ? -2.806 1.797 -2.822 1.00 94.19 81 VAL A O 1
ATOM 590 N N . ALA A 1 82 ? -3.666 3.814 -2.392 1.00 90.88 82 ALA A N 1
ATOM 591 C CA . ALA A 1 82 ? -2.463 4.547 -2.791 1.00 90.88 82 ALA A CA 1
ATOM 592 C C . ALA A 1 82 ? -1.158 4.082 -2.091 1.00 90.88 82 ALA A C 1
ATOM 594 O O . ALA A 1 82 ? -0.214 3.718 -2.799 1.00 90.88 82 ALA A O 1
ATOM 595 N N . PRO A 1 83 ? -1.049 4.041 -0.745 1.00 90.75 83 PRO A N 1
ATOM 596 C CA . PRO A 1 83 ? 0.164 3.579 -0.071 1.00 90.75 83 PRO A CA 1
ATOM 597 C C . PRO A 1 83 ? 0.437 2.089 -0.304 1.00 90.75 83 PRO A C 1
ATOM 599 O O . PRO A 1 83 ? 1.600 1.699 -0.379 1.00 90.75 83 PRO A O 1
ATOM 602 N N . VAL A 1 84 ? -0.603 1.267 -0.473 1.00 93.06 84 VAL A N 1
ATOM 603 C CA . VAL A 1 84 ? -0.470 -0.157 -0.817 1.00 93.06 84 VAL A CA 1
ATOM 604 C C . VAL A 1 84 ? 0.159 -0.320 -2.200 1.00 93.06 84 VAL A C 1
ATOM 606 O O . VAL A 1 84 ? 1.152 -1.032 -2.340 1.00 93.06 84 VAL A O 1
ATOM 609 N N . THR A 1 85 ? -0.356 0.387 -3.206 1.00 92.12 85 THR A N 1
ATOM 610 C CA . THR A 1 85 ? 0.196 0.383 -4.566 1.00 92.12 85 THR A CA 1
ATOM 611 C C . THR A 1 85 ? 1.636 0.884 -4.573 1.00 92.12 85 THR A C 1
ATOM 613 O O . THR A 1 85 ? 2.500 0.265 -5.187 1.00 92.12 85 THR A O 1
ATOM 616 N N . VAL A 1 86 ? 1.932 1.971 -3.852 1.00 91.00 86 VAL A N 1
ATOM 617 C CA . VAL A 1 86 ? 3.306 2.485 -3.728 1.00 91.00 86 VAL A CA 1
ATOM 618 C C . VAL A 1 86 ? 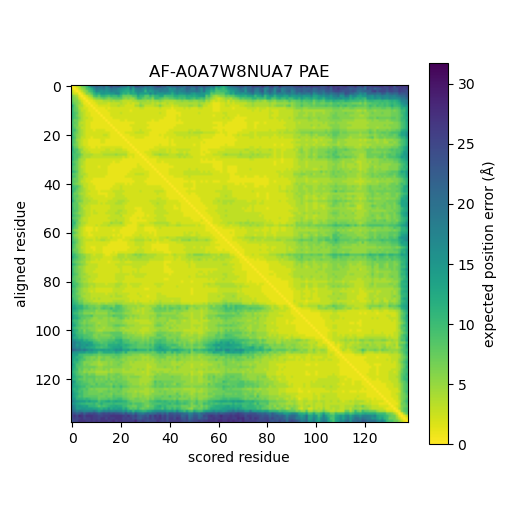4.227 1.449 -3.092 1.00 91.00 86 VAL A C 1
ATOM 620 O O . VAL A 1 86 ? 5.348 1.267 -3.564 1.00 91.00 86 VAL A O 1
ATOM 623 N N . GLN A 1 87 ? 3.779 0.759 -2.042 1.00 92.06 87 GLN A N 1
ATOM 624 C CA . GLN A 1 87 ? 4.586 -0.270 -1.400 1.00 92.06 87 GLN A CA 1
ATOM 625 C C . GLN A 1 87 ? 4.883 -1.416 -2.368 1.00 92.06 87 GLN A C 1
ATOM 627 O O . GLN A 1 87 ? 6.045 -1.782 -2.523 1.00 92.06 87 GLN A O 1
ATOM 632 N N . VAL A 1 88 ? 3.864 -1.901 -3.077 1.00 90.00 88 VAL A N 1
ATOM 633 C CA . VAL A 1 88 ? 3.989 -2.934 -4.111 1.00 90.00 88 VAL A CA 1
ATOM 634 C C . VAL A 1 88 ? 4.954 -2.518 -5.229 1.00 90.00 88 VAL A C 1
ATOM 636 O O . VAL A 1 88 ? 5.822 -3.292 -5.619 1.00 90.00 88 VAL A O 1
ATOM 639 N N . LEU A 1 89 ? 4.881 -1.277 -5.718 1.00 91.06 89 LEU A N 1
ATOM 640 C CA . LEU A 1 89 ? 5.793 -0.771 -6.756 1.00 91.06 89 LEU A CA 1
ATOM 641 C C . LEU A 1 89 ? 7.255 -0.694 -6.294 1.00 91.06 89 LEU A C 1
ATOM 643 O O . LEU A 1 89 ? 8.176 -0.646 -7.118 1.00 91.06 89 LEU A O 1
ATOM 647 N N . ARG A 1 90 ? 7.484 -0.678 -4.980 1.00 89.19 90 ARG A N 1
ATOM 648 C CA . ARG A 1 90 ? 8.813 -0.578 -4.370 1.00 89.19 90 ARG A CA 1
ATOM 649 C C . ARG A 1 90 ? 9.333 -1.911 -3.849 1.00 89.19 90 ARG A C 1
ATOM 651 O O . ARG A 1 90 ? 10.532 -2.007 -3.584 1.00 89.19 90 ARG A O 1
ATOM 658 N N . SER A 1 91 ? 8.484 -2.927 -3.735 1.00 86.50 91 SER A N 1
ATOM 659 C CA . SER A 1 91 ? 8.836 -4.223 -3.173 1.00 86.50 91 SER A CA 1
ATOM 660 C C . SER A 1 91 ? 8.825 -5.347 -4.210 1.00 86.50 91 SER A C 1
ATOM 662 O O . SER A 1 91 ? 8.157 -5.294 -5.237 1.00 86.50 91 SER A O 1
ATOM 664 N N . GLY A 1 92 ? 9.649 -6.366 -3.971 1.00 83.75 92 GLY A N 1
ATOM 665 C CA . GLY A 1 92 ? 9.761 -7.522 -4.856 1.00 83.75 92 GLY A CA 1
ATOM 666 C C . GLY A 1 92 ? 10.620 -7.317 -6.118 1.00 83.75 92 GLY A C 1
ATOM 667 O O . GLY A 1 92 ? 11.339 -6.314 -6.267 1.00 83.75 92 GLY A O 1
ATOM 668 N N . PRO A 1 93 ? 10.610 -8.316 -7.022 1.00 89.25 93 PRO A N 1
ATOM 669 C CA . PRO A 1 93 ? 11.421 -8.322 -8.236 1.00 89.25 93 PRO A CA 1
ATOM 670 C C . PRO A 1 93 ? 11.071 -7.176 -9.191 1.00 89.25 93 PRO A C 1
ATOM 672 O O . PRO A 1 93 ? 9.909 -6.822 -9.369 1.00 89.25 93 PRO A O 1
ATOM 675 N N . LEU A 1 94 ? 12.082 -6.614 -9.861 1.00 91.38 94 LEU A N 1
ATOM 676 C CA . LEU A 1 94 ? 11.890 -5.457 -10.745 1.00 91.38 94 LEU A CA 1
ATOM 677 C C . LEU A 1 94 ? 10.960 -5.739 -11.937 1.00 91.38 94 LEU A C 1
ATOM 679 O O . LEU A 1 94 ? 10.249 -4.837 -12.359 1.00 91.38 94 LEU A O 1
ATOM 683 N N . ASP A 1 95 ? 10.966 -6.959 -12.477 1.00 90.00 95 ASP A N 1
ATOM 684 C CA . ASP A 1 95 ? 10.075 -7.338 -13.583 1.00 90.00 95 ASP A CA 1
ATOM 685 C C . ASP A 1 95 ? 8.603 -7.233 -13.166 1.00 90.00 95 ASP A C 1
ATOM 687 O O . ASP A 1 95 ? 7.818 -6.557 -13.820 1.00 90.00 95 ASP A O 1
ATOM 691 N N . HIS A 1 96 ? 8.273 -7.785 -12.002 1.00 87.38 96 HIS A N 1
ATOM 692 C CA . HIS A 1 96 ? 6.931 -7.714 -11.431 1.00 87.38 96 HIS A CA 1
ATOM 693 C C . HIS A 1 96 ? 6.488 -6.268 -11.165 1.00 87.38 96 HIS A C 1
ATOM 695 O O . HIS A 1 96 ? 5.389 -5.850 -11.517 1.00 87.38 96 HIS A O 1
ATOM 701 N N . ARG A 1 97 ? 7.386 -5.449 -10.610 1.00 91.31 97 ARG A N 1
ATOM 702 C CA . ARG A 1 97 ? 7.125 -4.022 -10.367 1.00 91.31 97 ARG A CA 1
ATOM 703 C C . ARG A 1 97 ? 6.885 -3.236 -11.659 1.00 91.31 97 ARG A C 1
ATOM 705 O O . ARG A 1 97 ? 6.059 -2.329 -11.667 1.00 91.31 97 ARG A O 1
ATOM 712 N N . LEU A 1 98 ? 7.593 -3.573 -12.740 1.00 90.88 98 LEU A N 1
ATOM 713 C CA . LEU A 1 98 ? 7.378 -2.982 -14.065 1.00 90.88 98 LEU A CA 1
ATOM 714 C C . LEU A 1 98 ? 6.025 -3.387 -14.656 1.00 90.88 98 LEU A C 1
ATOM 716 O O . LEU A 1 98 ? 5.363 -2.541 -15.248 1.00 90.88 98 LEU A O 1
ATOM 720 N N . GLU A 1 99 ? 5.602 -4.635 -14.463 1.00 89.50 99 GLU A N 1
ATOM 721 C CA . GLU A 1 99 ? 4.282 -5.106 -14.887 1.00 89.50 99 GLU A CA 1
ATOM 722 C C . GLU A 1 99 ? 3.158 -4.348 -14.170 1.00 89.50 99 GLU A C 1
ATOM 724 O O . GLU A 1 99 ? 2.273 -3.796 -14.824 1.00 89.50 99 GLU A O 1
ATOM 729 N N . VAL A 1 100 ? 3.235 -4.233 -12.839 1.00 88.06 100 VAL A N 1
ATOM 730 C CA . VAL A 1 100 ? 2.265 -3.451 -12.054 1.00 88.06 100 VAL A CA 1
ATOM 731 C C . VAL A 1 100 ? 2.263 -1.985 -12.490 1.00 88.06 100 VAL A C 1
ATOM 733 O O . VAL A 1 100 ? 1.199 -1.385 -12.624 1.00 88.06 100 VAL A O 1
ATOM 736 N N . LEU A 1 101 ? 3.435 -1.401 -12.760 1.00 90.69 101 LEU A N 1
ATOM 737 C CA . LEU A 1 101 ? 3.531 -0.026 -13.246 1.00 90.69 101 LEU A CA 1
ATOM 738 C C . LEU A 1 101 ? 2.854 0.145 -14.613 1.00 90.69 101 LEU A C 1
ATOM 740 O O . LEU A 1 101 ? 2.087 1.086 -14.794 1.00 90.69 101 LEU A O 1
ATOM 744 N N . ALA A 1 102 ? 3.089 -0.776 -15.550 1.00 90.00 102 ALA A N 1
ATOM 745 C CA . ALA A 1 102 ? 2.519 -0.737 -16.897 1.00 90.00 102 ALA A CA 1
ATOM 746 C C . ALA A 1 102 ? 0.986 -0.867 -16.914 1.00 90.00 102 ALA A C 1
ATOM 748 O O . ALA A 1 102 ? 0.337 -0.374 -17.832 1.00 90.00 102 ALA A O 1
ATOM 749 N N . GLN A 1 103 ? 0.389 -1.478 -15.886 1.00 87.31 103 GLN A N 1
ATOM 750 C CA . GLN A 1 103 ? -1.069 -1.515 -15.716 1.00 87.31 103 GLN A CA 1
ATOM 751 C C . GLN A 1 103 ? -1.658 -0.167 -15.268 1.00 87.31 103 GLN A C 1
ATOM 753 O O . GLN A 1 103 ? -2.856 0.057 -15.423 1.00 87.31 103 GLN A O 1
ATOM 758 N N . GLN A 1 104 ? -0.843 0.717 -14.687 1.00 86.75 104 GLN A N 1
ATOM 759 C CA . GLN A 1 104 ? -1.281 2.004 -14.132 1.00 86.75 104 GLN A CA 1
ATOM 760 C C . GLN A 1 104 ? -0.942 3.190 -15.041 1.00 86.75 104 GLN A C 1
ATOM 762 O O . GLN A 1 104 ? -1.587 4.234 -14.955 1.00 86.75 104 GLN A O 1
ATOM 767 N N . LEU A 1 105 ? 0.083 3.062 -15.888 1.00 87.50 105 LEU A N 1
ATOM 768 C CA . LEU A 1 105 ? 0.542 4.136 -16.763 1.00 87.50 105 LEU A CA 1
ATOM 769 C C . LEU A 1 105 ? 1.143 3.607 -18.065 1.00 87.50 105 LEU A C 1
ATOM 771 O O . LEU A 1 105 ? 1.743 2.536 -18.101 1.00 87.50 105 LEU A O 1
ATOM 775 N N . ASP A 1 106 ? 1.051 4.412 -19.123 1.00 86.25 106 ASP A N 1
ATOM 776 C CA . ASP A 1 106 ? 1.739 4.124 -20.379 1.00 86.25 106 ASP A CA 1
ATOM 777 C C . ASP A 1 106 ? 3.256 4.309 -20.222 1.00 86.25 106 ASP A C 1
ATOM 779 O O . ASP A 1 106 ? 3.775 5.428 -20.172 1.00 86.25 106 ASP A O 1
ATOM 783 N N . VAL A 1 107 ? 3.978 3.192 -20.141 1.00 84.25 107 VAL A N 1
ATOM 784 C CA . VAL A 1 107 ? 5.441 3.153 -19.991 1.00 84.25 107 VAL A CA 1
ATOM 785 C C . VAL A 1 107 ? 6.195 3.512 -21.278 1.00 84.25 107 VAL A C 1
ATOM 787 O O . VAL A 1 107 ? 7.399 3.788 -21.222 1.00 84.25 107 VAL A O 1
ATOM 790 N N . ASN A 1 108 ? 5.524 3.549 -22.438 1.00 82.69 108 ASN A N 1
ATOM 791 C CA . ASN A 1 108 ? 6.155 3.922 -23.708 1.00 82.69 108 ASN A CA 1
ATOM 792 C C . ASN A 1 108 ? 6.549 5.400 -23.725 1.00 82.69 108 ASN A C 1
ATOM 794 O O . ASN A 1 108 ? 7.657 5.736 -24.148 1.00 82.69 108 ASN A O 1
ATOM 798 N N . GLY A 1 109 ? 5.678 6.266 -23.201 1.00 83.19 109 GLY A N 1
ATOM 799 C CA . GLY A 1 109 ? 5.916 7.706 -23.107 1.00 83.19 109 GLY A CA 1
ATOM 800 C C . GLY A 1 109 ? 6.863 8.135 -21.981 1.00 83.19 109 GLY A C 1
ATOM 801 O O . GLY A 1 109 ? 7.228 9.307 -21.907 1.00 83.19 109 GLY A O 1
ATOM 802 N N . GLN A 1 110 ? 7.276 7.223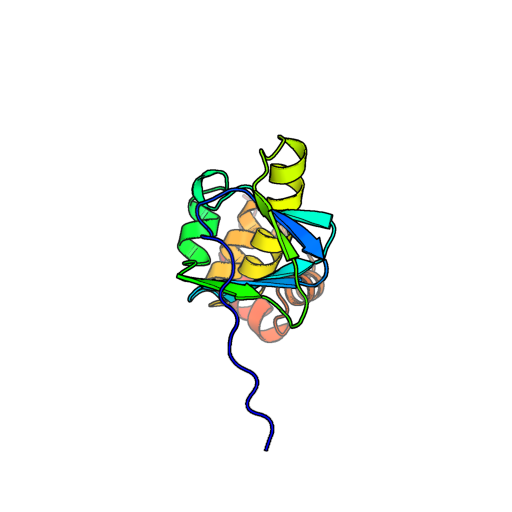 -21.094 1.00 87.69 110 GLN A N 1
ATOM 803 C CA . GLN A 1 110 ? 8.076 7.578 -19.920 1.00 87.69 110 GLN A CA 1
ATOM 804 C C . GLN A 1 110 ? 9.581 7.503 -20.166 1.00 87.69 110 GLN A C 1
ATOM 806 O O . GLN A 1 110 ? 10.111 6.556 -20.762 1.00 87.69 110 GLN A O 1
ATOM 811 N N . ALA A 1 111 ? 10.303 8.470 -19.598 1.00 92.56 111 ALA A N 1
ATOM 812 C CA . ALA A 1 111 ? 11.749 8.383 -19.478 1.00 92.56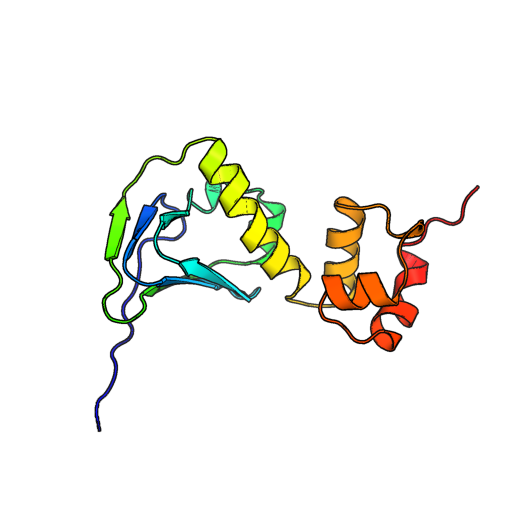 111 ALA A CA 1
ATOM 813 C C . ALA A 1 111 ? 12.137 7.210 -18.558 1.00 92.56 111 ALA A C 1
ATOM 815 O O . ALA A 1 111 ? 11.521 6.966 -17.514 1.00 92.56 111 ALA A O 1
ATOM 816 N N . VAL A 1 112 ? 13.204 6.493 -18.929 1.00 92.38 112 VAL A N 1
ATOM 817 C CA . VAL A 1 112 ? 13.738 5.368 -18.138 1.00 92.38 112 VAL A CA 1
ATOM 818 C C . VAL A 1 112 ? 14.135 5.826 -16.732 1.00 92.38 112 VAL A C 1
ATOM 820 O O . VAL A 1 112 ? 13.948 5.090 -15.769 1.00 92.38 112 VAL A O 1
ATOM 823 N N . GLU A 1 113 ? 14.643 7.053 -16.611 1.00 93.88 113 GLU A N 1
ATOM 824 C CA . GLU A 1 113 ? 15.006 7.674 -15.337 1.00 93.88 113 GLU A CA 1
ATOM 825 C C . GLU A 1 113 ? 13.787 7.902 -14.437 1.00 93.88 113 GLU A C 1
ATOM 827 O O . GLU A 1 113 ? 13.776 7.424 -13.305 1.00 93.88 113 GLU A O 1
ATOM 832 N N . THR A 1 114 ? 12.716 8.512 -14.960 1.00 92.94 114 THR A N 1
ATOM 833 C CA . THR A 1 114 ? 11.443 8.673 -14.235 1.00 92.94 114 THR A CA 1
ATOM 834 C C . THR A 1 114 ? 10.901 7.329 -13.763 1.00 92.94 114 THR A C 1
ATOM 836 O O . THR A 1 114 ? 10.516 7.186 -12.606 1.00 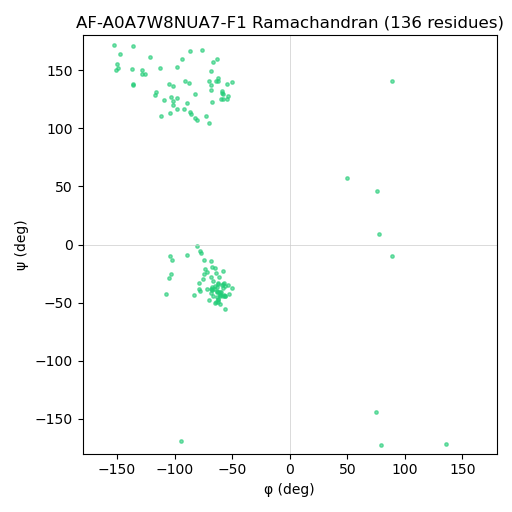92.94 114 THR A O 1
ATOM 839 N N . THR A 1 115 ? 10.943 6.311 -14.625 1.00 92.69 115 THR A N 1
ATOM 840 C CA . THR A 1 115 ? 10.510 4.957 -14.253 1.00 92.69 115 THR A CA 1
ATOM 841 C C . THR A 1 115 ? 11.386 4.368 -13.144 1.00 92.69 115 THR A C 1
ATOM 843 O O . THR A 1 115 ? 10.877 3.781 -12.191 1.00 92.69 115 THR A O 1
ATOM 846 N N . GLY A 1 116 ? 12.703 4.576 -13.216 1.00 92.62 116 GLY A N 1
ATOM 847 C CA . GLY A 1 116 ? 13.636 4.221 -12.147 1.00 92.62 116 GLY A CA 1
ATOM 848 C C . GLY A 1 116 ? 13.287 4.882 -10.818 1.00 92.62 116 GLY A C 1
ATOM 849 O O . GLY A 1 116 ? 13.261 4.197 -9.799 1.00 92.62 116 GLY A O 1
ATOM 850 N N . HIS A 1 117 ? 12.940 6.169 -10.817 1.00 92.56 117 HIS A N 1
ATOM 851 C CA . HIS A 1 117 ? 12.523 6.875 -9.604 1.00 92.56 117 HIS A CA 1
ATOM 852 C C . HIS A 1 117 ? 11.196 6.370 -9.037 1.00 92.56 117 HIS A C 1
ATOM 854 O O . HIS A 1 117 ? 11.116 6.148 -7.831 1.00 92.56 117 HIS A O 1
ATOM 860 N N . LEU A 1 118 ? 10.190 6.143 -9.887 1.00 91.50 118 LEU A N 1
ATOM 861 C CA . LEU A 1 118 ? 8.878 5.635 -9.467 1.00 91.50 118 LEU A CA 1
ATOM 862 C C . LEU A 1 118 ? 8.988 4.265 -8.802 1.00 91.50 118 LEU A C 1
ATOM 864 O O . LEU A 1 118 ? 8.352 4.008 -7.783 1.00 91.50 118 LEU A O 1
ATOM 868 N N . LEU A 1 119 ? 9.832 3.400 -9.357 1.00 91.69 119 LEU A N 1
ATOM 869 C CA . LEU A 1 119 ? 10.066 2.087 -8.783 1.00 91.69 119 LEU A CA 1
ATOM 870 C C . LEU A 1 119 ? 11.022 2.185 -7.585 1.00 91.69 119 LEU A C 1
ATOM 872 O O . LEU A 1 119 ? 10.892 1.422 -6.635 1.00 91.69 119 LEU A O 1
ATOM 876 N N . GLY A 1 120 ? 11.985 3.105 -7.583 1.00 92.06 120 GLY A N 1
ATOM 877 C CA . GLY A 1 120 ? 13.132 3.064 -6.673 1.00 92.06 120 GLY A CA 1
ATOM 878 C C . GLY A 1 120 ? 14.153 2.017 -7.125 1.00 92.06 120 GLY A C 1
ATOM 879 O O . GLY A 1 120 ? 14.587 1.173 -6.343 1.00 92.06 120 GLY A O 1
ATOM 880 N N . ALA A 1 121 ? 14.477 2.010 -8.417 1.00 92.44 121 ALA A N 1
ATOM 881 C CA . ALA A 1 121 ? 15.429 1.102 -9.044 1.00 92.44 121 ALA A CA 1
ATOM 882 C C . ALA A 1 121 ? 16.475 1.879 -9.854 1.00 92.44 121 ALA A C 1
ATOM 884 O O . ALA A 1 121 ? 16.195 2.942 -10.405 1.00 92.44 121 ALA A O 1
ATOM 885 N N . ALA A 1 122 ? 17.685 1.323 -9.956 1.00 93.62 122 ALA A N 1
ATOM 886 C CA . ALA A 1 122 ? 18.742 1.910 -10.775 1.00 93.62 122 ALA A CA 1
ATOM 887 C C . ALA A 1 122 ? 18.336 1.955 -12.256 1.00 93.62 122 ALA A C 1
ATOM 889 O O . ALA A 1 122 ? 17.766 0.993 -12.787 1.00 93.62 122 ALA A O 1
ATOM 890 N N . ARG A 1 123 ? 18.695 3.049 -12.934 1.00 93.50 123 ARG A N 1
ATOM 891 C CA . ARG A 1 123 ? 18.386 3.298 -14.348 1.00 93.50 123 ARG A CA 1
ATOM 892 C C . ARG A 1 123 ? 18.825 2.142 -15.242 1.00 93.50 123 ARG A C 1
ATOM 894 O O . ARG A 1 123 ? 18.073 1.708 -16.108 1.00 93.50 123 ARG A O 1
ATOM 901 N N . GLU A 1 124 ? 20.015 1.601 -15.005 1.00 93.94 124 GLU A N 1
ATOM 902 C CA . GLU A 1 124 ? 20.600 0.501 -15.775 1.00 93.94 124 GLU A CA 1
ATOM 903 C C . GLU A 1 124 ? 19.760 -0.778 -15.655 1.00 93.94 124 GLU A C 1
ATOM 905 O O . GLU A 1 124 ? 19.553 -1.485 -16.643 1.00 93.94 124 GLU A O 1
ATOM 910 N N . SER A 1 125 ? 19.246 -1.065 -14.456 1.00 93.56 125 SER A N 1
ATOM 911 C CA . SER A 1 125 ? 18.398 -2.232 -14.188 1.00 93.56 125 SER A CA 1
ATOM 912 C C . SER A 1 125 ? 17.046 -2.125 -14.883 1.00 93.56 125 SER A C 1
ATOM 914 O O . SER A 1 125 ? 16.541 -3.130 -15.386 1.00 93.56 125 SER A O 1
ATOM 916 N N . VAL A 1 126 ? 16.480 -0.917 -14.927 1.00 92.50 126 VAL A N 1
ATOM 917 C CA . VAL A 1 126 ? 15.233 -0.632 -15.643 1.00 92.50 126 VAL A CA 1
ATOM 918 C C . VAL A 1 126 ? 15.458 -0.709 -17.150 1.00 92.50 126 VAL A C 1
ATOM 920 O O . VAL A 1 126 ? 14.727 -1.418 -17.834 1.00 92.50 126 VAL A O 1
ATOM 923 N N . ASN A 1 127 ? 16.511 -0.071 -17.670 1.00 93.06 127 ASN A N 1
ATOM 924 C CA . ASN A 1 127 ? 16.817 -0.035 -19.102 1.00 93.06 127 ASN A CA 1
ATOM 925 C C . ASN A 1 127 ? 16.949 -1.437 -19.718 1.00 93.06 127 ASN A C 1
ATOM 927 O O . ASN A 1 127 ? 16.530 -1.661 -20.848 1.00 93.06 127 ASN A O 1
ATOM 931 N N . LYS A 1 128 ? 17.497 -2.399 -18.964 1.00 93.00 128 LYS A N 1
ATOM 932 C CA . LYS A 1 128 ? 17.634 -3.797 -19.408 1.00 93.00 128 LYS A CA 1
ATOM 933 C C . LYS A 1 128 ? 16.301 -4.543 -19.541 1.00 93.00 128 LYS A C 1
ATOM 935 O O . LYS A 1 128 ? 16.229 -5.496 -20.308 1.00 93.00 128 LYS A O 1
ATOM 940 N N . ARG A 1 129 ? 15.276 -4.159 -18.776 1.00 91.62 129 ARG A N 1
ATOM 941 C CA . ARG A 1 129 ? 13.981 -4.865 -18.696 1.00 91.62 129 ARG A CA 1
ATOM 942 C C . ARG A 1 129 ? 12.862 -4.155 -19.449 1.00 91.62 129 ARG A C 1
ATOM 944 O O . ARG A 1 129 ? 11.968 -4.816 -19.966 1.00 91.62 129 ARG A O 1
ATOM 951 N N . MET A 1 130 ? 12.953 -2.831 -19.562 1.00 87.19 130 MET A N 1
ATOM 952 C CA . MET A 1 130 ? 11.969 -1.966 -20.213 1.00 87.19 130 MET A CA 1
ATOM 953 C C . MET A 1 130 ? 11.548 -2.414 -21.625 1.00 87.19 130 MET A C 1
ATOM 955 O O . MET A 1 130 ? 10.358 -2.314 -21.916 1.00 87.19 130 MET A O 1
ATOM 959 N N . PRO A 1 131 ? 12.433 -2.952 -22.497 1.00 89.69 131 PRO A N 1
ATOM 960 C CA . PRO A 1 131 ? 12.031 -3.370 -23.842 1.00 89.69 131 PRO A CA 1
ATOM 961 C C . PRO A 1 131 ? 10.907 -4.414 -23.885 1.00 89.69 131 PRO A C 1
ATOM 963 O O . PRO A 1 131 ? 10.218 -4.498 -24.888 1.00 89.69 131 PRO A O 1
ATOM 966 N N . ARG A 1 132 ? 10.698 -5.194 -22.813 1.00 87.62 132 ARG A N 1
ATOM 967 C CA . ARG A 1 132 ? 9.603 -6.181 -22.729 1.00 87.62 132 ARG A CA 1
ATOM 968 C C . ARG A 1 132 ? 8.230 -5.551 -22.504 1.00 87.62 132 ARG A C 1
ATOM 970 O O . ARG A 1 132 ? 7.225 -6.163 -22.835 1.00 87.62 132 ARG A O 1
ATOM 977 N N . TYR A 1 133 ? 8.208 -4.364 -21.906 1.00 84.62 133 TYR A N 1
ATOM 978 C CA . TYR A 1 133 ? 6.988 -3.664 -21.495 1.00 84.62 133 TYR A CA 1
ATOM 979 C C . TYR A 1 133 ? 6.647 -2.509 -22.432 1.00 84.62 133 TYR A C 1
ATOM 981 O O . TYR A 1 133 ? 5.568 -1.935 -22.337 1.00 84.62 133 TYR A O 1
ATOM 989 N N . ARG A 1 134 ? 7.566 -2.168 -23.340 1.00 84.38 134 ARG A N 1
ATOM 990 C CA . ARG A 1 134 ? 7.286 -1.241 -24.421 1.00 84.38 134 ARG A CA 1
ATOM 991 C C . ARG A 1 134 ? 6.692 -2.008 -25.587 1.00 84.38 134 ARG A C 1
ATOM 993 O O . ARG A 1 134 ? 7.362 -2.846 -26.185 1.00 84.38 134 ARG A O 1
ATOM 1000 N N . SER A 1 135 ? 5.433 -1.731 -25.891 1.00 67.06 135 SER A N 1
ATOM 1001 C CA . SER A 1 135 ? 4.818 -2.203 -27.124 1.00 67.06 135 SER A CA 1
ATOM 1002 C C . SER A 1 135 ? 5.633 -1.654 -28.291 1.00 67.06 135 SER A C 1
ATOM 1004 O O . SER A 1 135 ? 5.961 -0.467 -28.322 1.00 67.06 135 SER A O 1
ATOM 1006 N N . THR A 1 136 ? 5.984 -2.513 -29.247 1.00 53.22 136 THR A N 1
ATOM 1007 C CA . THR A 1 136 ? 6.455 -2.004 -30.539 1.00 53.22 136 THR A CA 1
ATOM 1008 C C . THR A 1 136 ? 5.235 -1.340 -31.175 1.00 53.22 136 THR A C 1
ATOM 1010 O O . THR A 1 136 ? 4.204 -2.008 -31.241 1.00 53.22 136 THR A O 1
ATOM 1013 N N . PRO A 1 137 ? 5.273 -0.045 -31.530 1.00 54.12 137 PRO A N 1
ATOM 1014 C CA . PRO A 1 137 ? 4.172 0.540 -32.278 1.00 54.12 137 PRO A CA 1
ATOM 1015 C C . PRO A 1 137 ? 4.045 -0.230 -33.598 1.00 54.12 137 PRO A C 1
ATOM 1017 O O . PRO A 1 137 ? 5.049 -0.385 -34.298 1.00 54.12 137 PRO A O 1
ATOM 1020 N N . ASP A 1 138 ? 2.846 -0.752 -33.865 1.00 47.53 138 ASP A N 1
ATOM 1021 C CA . ASP A 1 138 ? 2.447 -1.236 -35.193 1.00 47.53 138 ASP A CA 1
ATOM 1022 C C . ASP A 1 138 ? 2.472 -0.084 -36.214 1.00 47.53 138 ASP A C 1
ATOM 1024 O O . ASP A 1 138 ? 2.096 1.056 -35.839 1.00 47.53 138 ASP A O 1
#

Sequence (138 aa):
MIYHRVQYGPDASDSFMVVQGMVALIGEGGTVTLPAGIVWPGSRALPSSLMDQLQLAESQLSAGARTAPCSATPRDLEVAVAPVTVQVLRSGPLDHRLEVLAQQLDVNGQAVETTGHLLGAARESVNKRMPRYRSTPD

pLDDT: mean 90.85, std 9.62, range [47.53, 98.31]

Radius of gyration: 17.44 Å; Cα contacts (8 Å, |Δi|>4): 233; chains: 1; bounding box: 37×22×64 Å

Mean predicted aligned error: 5.28 Å

Secondary structure (DSSP, 8-state):
------EE---TTS-EEEEESEEEEEETTEEEEEETTPEE--GGGS-HHHHHHH-EEEEEEPTT-EEEE-PPPHHHHHHHHHHHHHHHHHSS-HHHHHHHHHHHS-SSSS-HHHHHHHHT--HHHHHHHGGGTSPPP-